Protein AF-Q30DP4-F1 (afdb_monomer)

Radius of gyration: 25.95 Å; Cα contacts (8 Å, |Δi|>4): 136; chains: 1; bounding box: 56×53×60 Å

pLDDT: mean 82.08, std 14.85, range [51.25, 98.19]

Secondary structure (DSSP, 8-state):
-EEEEEETTEEEEEE-------SS--------HHHHHHHTTS--S---EEE-----TT-S--------TTS-TTS-TTTS---STT----------HHHHHGGGS----SS--HHHHHHS--SSSEEE--EEETTTTS---S--S-SEEE--EEES----GGG-

Solvent-accessible surface area (backbone atoms only — not comparable to full-atom values): 11286 Å² total; per-residue (Å²): 56,37,26,35,60,72,49,100,90,41,72,40,85,73,51,72,75,91,78,76,94,66,100,61,97,77,91,85,87,77,94,50,68,71,58,54,57,51,53,74,73,49,88,73,91,80,84,54,74,46,80,45,79,80,82,61,94,87,56,96,78,79,82,80,87,81,85,56,75,43,50,55,91,93,50,59,74,91,76,34,80,79,69,64,84,74,52,90,77,85,89,83,88,79,81,54,67,75,60,55,68,70,44,76,61,73,75,72,62,90,74,69,50,67,72,55,35,73,75,42,92,70,74,46,60,36,55,42,92,37,76,46,37,37,53,83,75,67,65,48,77,86,63,83,74,67,65,51,49,78,71,45,48,80,55,51,58,80,73,57,84,91,75,109

Nearest PDB structures (foldseek):
  5vqf-assembly2_C  TM=8.574E-01  e=1.056E-16  Sus scrofa
  5vqf-assembly1_A  TM=8.563E-01  e=8.524E-16  Sus scrofa
  5vqf-assembly2_D  TM=7.926E-01  e=2.654E-16  Sus scrofa
  5tx2-assembly2_B  TM=8.409E-01  e=6.303E-06  Mus musculus
  8vsb-assembly1_A  TM=7.415E-01  e=1.735E-06  Homo sapiens

Sequence (164 aa):
ELYQKYSNNSWRYLSNRLLAPSDSPEWLSFDVTGVVRQWLTHREEIEGFRLSAHCSCDSKDNTLQVDINGFSSGRRGDLATIHGMNRPFLLLMATPLERAQHLHSSRHRRALDTNYCFSSTEKNCCVRQLYIDFRKDLGWKWIHEPKGYHANFCLGPCPYIWSL

InterPro domains:
  IPR001111 TGF-beta, propeptide [PF00688] (4-93)
  IPR001839 Transforming growth factor-beta, C-terminal [PF00019] (124-159)
  IPR001839 Transforming growth factor-beta, C-terminal [PS51362] (107-164)
  IPR003939 Transforming growth factor beta-1 proprotein [PR01424] (39-51)
  IPR003939 Transforming growth factor beta-1 proprotein [PR01424] (96-107)
  IPR015615 Transforming growth factor-beta-like [PTHR11848] (7-160)
  IPR016319 Transforming growth factor-beta [PR01423] (10-25)
  IPR016319 Transforming growth factor-beta [PR01423] (27-41)
  IPR017948 Transforming growth factor beta, conserved site [PS00250] (143-158)
  IPR029034 Cystine-knot cytokine [G3DSA:2.10.90.10] (112-163)
  IPR029034 Cystine-knot cytokine [SSF57501] (113-162)

Structure (mmCIF, N/CA/C/O backbone):
data_AF-Q30DP4-F1
#
_entry.id   AF-Q30DP4-F1
#
loop_
_atom_site.group_PDB
_atom_site.id
_atom_site.type_symbol
_atom_site.label_atom_id
_atom_site.label_alt_id
_atom_site.label_comp_id
_atom_site.label_asym_id
_atom_site.label_entity_id
_atom_site.label_seq_id
_atom_site.pdbx_PDB_ins_code
_atom_site.Cartn_x
_atom_site.Cartn_y
_atom_site.Cartn_z
_atom_site.occupancy
_atom_site.B_iso_or_equiv
_atom_site.auth_seq_id
_atom_site.auth_comp_id
_atom_site.auth_asym_id
_atom_site.auth_atom_id
_atom_site.pdbx_PDB_model_num
ATOM 1 N N . GLU A 1 1 ? 8.452 -11.709 -13.733 1.00 88.12 1 GLU A N 1
ATOM 2 C CA . GLU A 1 1 ? 9.078 -11.479 -12.413 1.00 88.12 1 GLU A CA 1
ATOM 3 C C . GLU A 1 1 ? 9.918 -10.215 -12.468 1.00 88.12 1 GLU A C 1
ATOM 5 O O . GLU A 1 1 ? 10.571 -9.971 -13.479 1.00 88.12 1 GLU A O 1
ATOM 10 N N . LEU A 1 2 ? 9.850 -9.399 -11.421 1.00 92.56 2 LEU A N 1
ATOM 11 C CA . LEU A 1 2 ? 10.545 -8.125 -11.290 1.00 92.56 2 LEU A CA 1
ATOM 12 C C . LEU A 1 2 ? 11.660 -8.246 -10.248 1.00 92.56 2 LEU A C 1
ATOM 14 O O . LEU A 1 2 ? 11.451 -8.773 -9.154 1.00 92.56 2 LEU A O 1
ATOM 18 N N . TYR A 1 3 ? 12.823 -7.698 -10.580 1.00 93.44 3 TYR A N 1
ATOM 19 C CA . TYR A 1 3 ? 14.019 -7.690 -9.748 1.00 93.44 3 TYR A CA 1
ATOM 20 C C . TYR A 1 3 ? 14.618 -6.285 -9.681 1.00 93.44 3 TYR A C 1
ATOM 22 O O . TYR A 1 3 ? 14.545 -5.531 -10.651 1.00 93.44 3 TYR A O 1
ATOM 30 N N . GLN A 1 4 ? 15.267 -5.959 -8.566 1.00 94.81 4 GLN A N 1
ATOM 31 C CA . GLN A 1 4 ? 16.155 -4.800 -8.444 1.00 94.81 4 GLN A CA 1
ATOM 32 C C . GLN A 1 4 ? 17.612 -5.219 -8.615 1.00 94.81 4 GLN A C 1
ATOM 34 O O . GLN A 1 4 ? 17.997 -6.330 -8.231 1.00 94.81 4 GLN A O 1
ATOM 39 N N . LYS A 1 5 ? 18.429 -4.313 -9.141 1.00 93.25 5 LYS A N 1
ATOM 40 C CA . LYS A 1 5 ? 19.883 -4.405 -9.038 1.00 93.25 5 LYS A CA 1
ATOM 41 C C . LYS A 1 5 ? 20.271 -4.356 -7.554 1.00 93.25 5 LYS A C 1
ATOM 43 O O . LYS A 1 5 ? 19.780 -3.513 -6.812 1.00 93.25 5 LYS A O 1
ATOM 48 N N . TYR A 1 6 ? 21.081 -5.313 -7.110 1.00 88.62 6 TYR A N 1
ATOM 49 C CA . TYR A 1 6 ? 21.608 -5.349 -5.738 1.00 88.62 6 TYR A CA 1
ATOM 50 C C . TYR A 1 6 ? 23.119 -5.108 -5.711 1.00 88.62 6 TYR A C 1
ATOM 52 O O . TYR A 1 6 ? 23.640 -4.465 -4.810 1.00 88.62 6 TYR A O 1
ATOM 60 N N . SER A 1 7 ? 23.824 -5.599 -6.727 1.00 85.69 7 SER A N 1
ATOM 61 C CA . SER A 1 7 ? 25.209 -5.243 -7.028 1.00 85.69 7 SER A CA 1
ATOM 62 C C . SER A 1 7 ? 25.410 -5.300 -8.541 1.00 85.69 7 SER A C 1
ATOM 64 O O . SER A 1 7 ? 24.499 -5.698 -9.269 1.00 85.69 7 SER A O 1
ATOM 66 N N . ASN A 1 8 ? 26.601 -4.958 -9.039 1.00 81.00 8 ASN A N 1
ATOM 67 C CA . ASN A 1 8 ? 26.883 -4.972 -10.482 1.00 81.00 8 ASN A CA 1
ATOM 68 C C . ASN A 1 8 ? 26.531 -6.300 -11.178 1.00 81.00 8 ASN A C 1
ATOM 70 O O . ASN A 1 8 ? 26.100 -6.276 -12.327 1.00 81.00 8 ASN A O 1
ATOM 74 N N . ASN A 1 9 ? 26.629 -7.433 -10.470 1.00 86.50 9 ASN A N 1
ATOM 75 C CA . ASN A 1 9 ? 26.363 -8.763 -11.029 1.00 86.50 9 ASN A CA 1
ATOM 76 C C . ASN A 1 9 ? 25.225 -9.520 -10.324 1.00 86.50 9 ASN A C 1
ATOM 78 O O . ASN A 1 9 ? 25.036 -10.706 -10.595 1.00 86.50 9 ASN A O 1
ATOM 82 N N . SER A 1 10 ? 24.471 -8.885 -9.419 1.00 92.44 10 SER A N 1
ATOM 83 C CA . SER A 1 10 ? 23.416 -9.573 -8.664 1.00 92.44 10 SER A CA 1
ATOM 84 C C . SER A 1 10 ? 22.074 -8.852 -8.705 1.00 92.44 10 SER A C 1
ATOM 86 O O . SER A 1 10 ? 21.986 -7.622 -8.710 1.00 92.44 10 SER A O 1
ATOM 88 N N . TRP A 1 11 ? 21.016 -9.661 -8.721 1.00 92.75 11 TRP A N 1
ATOM 89 C CA . TRP A 1 11 ? 19.629 -9.229 -8.816 1.00 92.75 11 TRP A CA 1
ATOM 90 C C . TRP A 1 11 ? 18.855 -9.750 -7.612 1.00 92.75 11 TRP A C 1
ATOM 92 O O . TRP A 1 11 ? 18.957 -10.928 -7.269 1.00 92.75 11 TRP A O 1
ATOM 102 N N . ARG A 1 12 ? 18.053 -8.889 -6.989 1.00 94.94 12 ARG A N 1
ATOM 103 C CA . ARG A 1 12 ? 17.192 -9.251 -5.861 1.00 94.94 12 ARG A CA 1
ATOM 104 C C . ARG A 1 12 ? 15.734 -9.231 -6.294 1.00 94.94 12 ARG A C 1
ATOM 106 O O . ARG A 1 12 ? 15.268 -8.242 -6.850 1.00 94.94 12 ARG A O 1
ATOM 113 N N . TYR A 1 13 ? 15.031 -10.328 -6.032 1.00 94.88 13 TYR A N 1
ATOM 114 C CA . TYR A 1 13 ? 13.608 -10.467 -6.334 1.00 94.88 13 TYR A CA 1
ATOM 115 C C . TYR A 1 13 ? 12.774 -9.401 -5.612 1.00 94.88 13 TYR A C 1
ATOM 117 O O . TYR A 1 13 ? 13.028 -9.108 -4.440 1.00 94.88 13 TYR A O 1
ATOM 125 N N . LEU A 1 14 ? 11.786 -8.844 -6.316 1.00 96.00 14 LEU A N 1
ATOM 126 C CA . LEU A 1 14 ? 10.805 -7.904 -5.773 1.00 96.00 14 LEU A CA 1
ATOM 127 C C . LEU A 1 14 ? 9.399 -8.500 -5.776 1.00 96.00 14 LEU A C 1
ATOM 129 O O . LEU A 1 14 ? 8.776 -8.625 -4.726 1.00 96.00 14 LEU A O 1
ATOM 133 N N . SER A 1 15 ? 8.887 -8.839 -6.957 1.00 95.31 15 SER A N 1
ATOM 134 C CA . SER A 1 15 ? 7.502 -9.275 -7.132 1.00 95.31 15 SER A CA 1
ATOM 135 C C . SER A 1 15 ? 7.313 -10.055 -8.429 1.00 95.31 15 SER A C 1
ATOM 137 O O . SER A 1 15 ? 8.164 -10.057 -9.322 1.00 95.31 15 SER A O 1
ATOM 139 N N . ASN A 1 16 ? 6.167 -10.712 -8.564 1.00 91.81 16 ASN A N 1
ATOM 140 C CA . ASN A 1 16 ? 5.731 -11.330 -9.804 1.00 91.81 16 ASN A CA 1
ATOM 141 C C . ASN A 1 16 ? 4.304 -10.884 -10.148 1.00 91.81 16 ASN A C 1
ATOM 143 O O . ASN A 1 16 ? 3.579 -10.329 -9.324 1.00 91.81 16 ASN A O 1
ATOM 147 N N . ARG A 1 17 ? 3.921 -11.086 -11.408 1.00 88.94 17 ARG A N 1
ATOM 148 C CA . ARG A 1 17 ? 2.557 -10.876 -11.885 1.00 88.94 17 ARG A CA 1
ATOM 149 C C . ARG A 1 17 ? 2.263 -11.928 -12.941 1.00 88.94 17 ARG A C 1
ATOM 151 O O . ARG A 1 17 ? 3.052 -12.087 -13.871 1.00 88.94 17 ARG A O 1
ATOM 158 N N . LEU A 1 18 ? 1.151 -12.634 -12.768 1.00 86.94 18 LEU A N 1
ATOM 159 C CA . LEU A 1 18 ? 0.584 -13.483 -13.805 1.00 86.94 18 LEU A CA 1
ATOM 160 C C . LEU A 1 18 ? -0.196 -12.582 -14.766 1.00 86.94 18 LEU A C 1
ATOM 162 O O . LEU A 1 18 ? -0.989 -11.757 -14.316 1.00 86.94 18 LEU A O 1
ATOM 166 N N . LEU A 1 19 ? 0.056 -12.714 -16.064 1.00 83.75 19 LEU A N 1
ATOM 167 C CA . LEU A 1 19 ? -0.638 -11.952 -17.096 1.00 83.75 19 LEU A CA 1
ATOM 168 C C . LEU A 1 19 ? -1.600 -12.887 -17.821 1.00 83.75 19 LEU A C 1
ATOM 170 O O . LEU A 1 19 ? -1.196 -13.966 -18.256 1.00 83.75 19 LEU A O 1
ATOM 174 N N . ALA A 1 20 ? -2.863 -12.480 -17.925 1.00 83.50 20 ALA A N 1
ATOM 175 C CA . ALA A 1 20 ? -3.808 -13.143 -18.808 1.00 83.50 20 ALA A CA 1
ATOM 176 C C . ALA A 1 20 ? -3.535 -12.703 -20.258 1.00 83.50 20 ALA A C 1
ATOM 178 O O . ALA A 1 20 ? -3.132 -11.554 -20.467 1.00 83.50 20 ALA A O 1
ATOM 179 N N . PRO A 1 21 ? -3.747 -13.577 -21.257 1.00 78.44 21 PRO A N 1
ATOM 180 C CA . PRO A 1 21 ? -3.738 -13.160 -22.652 1.00 78.44 21 PRO A CA 1
ATOM 181 C C . PRO A 1 21 ? -4.762 -12.041 -22.861 1.00 78.44 21 PRO A C 1
ATOM 183 O O . PRO A 1 21 ? -5.903 -12.152 -22.413 1.00 78.44 21 PRO A O 1
ATOM 186 N N . SER A 1 22 ? -4.344 -10.967 -23.520 1.00 77.62 22 SER A N 1
ATOM 187 C CA . SER A 1 22 ? -5.195 -9.832 -23.867 1.00 77.62 22 SER A CA 1
ATOM 188 C C . SER A 1 22 ? -4.943 -9.473 -25.322 1.00 77.62 22 SER A C 1
ATOM 190 O O . SER A 1 22 ? -3.791 -9.355 -25.739 1.00 77.62 22 SER A O 1
ATOM 192 N N . ASP A 1 23 ? -6.018 -9.279 -26.080 1.00 79.56 23 ASP A N 1
ATOM 193 C CA . ASP A 1 23 ? -5.951 -8.904 -27.498 1.00 79.56 23 ASP A CA 1
ATOM 194 C C . ASP A 1 23 ? -5.650 -7.407 -27.692 1.00 79.56 23 ASP A C 1
ATOM 196 O O . ASP A 1 23 ? -5.423 -6.944 -28.810 1.00 79.56 23 ASP A O 1
ATOM 200 N N . SER A 1 24 ? -5.651 -6.631 -26.601 1.00 82.38 24 SER A N 1
ATOM 201 C CA . SER A 1 24 ? -5.389 -5.191 -26.605 1.00 82.38 24 SER A CA 1
ATOM 202 C C . SER A 1 24 ? -4.145 -4.836 -25.783 1.00 82.38 24 SER A C 1
ATOM 204 O O . SER A 1 24 ? -3.897 -5.462 -24.749 1.00 82.38 24 SER A O 1
ATOM 206 N N . PRO A 1 25 ? -3.361 -3.823 -26.200 1.00 79.56 25 PRO A N 1
ATOM 207 C CA . PRO A 1 25 ? -2.190 -3.389 -25.448 1.00 79.56 25 PRO A CA 1
ATOM 208 C C . PRO A 1 25 ? -2.591 -2.822 -24.080 1.00 79.56 25 PRO A C 1
ATOM 210 O O . PRO A 1 25 ? -3.420 -1.916 -23.992 1.00 79.56 25 PRO A O 1
ATOM 213 N N . GLU A 1 26 ? -1.955 -3.317 -23.016 1.00 84.00 26 GLU A N 1
ATOM 214 C CA . GLU A 1 26 ? -2.245 -2.934 -21.631 1.00 84.00 26 GLU A CA 1
ATOM 215 C C . GLU A 1 26 ? -1.032 -2.281 -20.948 1.00 84.00 26 GLU A C 1
ATOM 217 O O . GLU A 1 26 ? 0.119 -2.675 -21.150 1.00 84.00 26 GLU A O 1
ATOM 222 N N . TRP A 1 27 ? -1.295 -1.283 -20.098 1.00 86.06 27 TRP A N 1
ATOM 223 C CA . TRP A 1 27 ? -0.284 -0.684 -19.228 1.00 86.06 27 TRP A CA 1
ATOM 224 C C . TRP A 1 27 ? -0.148 -1.459 -17.919 1.00 86.06 27 TRP A C 1
ATOM 226 O O . TRP A 1 27 ? -1.085 -1.547 -17.128 1.00 86.06 27 TRP A O 1
ATOM 236 N N . LEU A 1 28 ? 1.063 -1.942 -17.642 1.00 89.06 28 LEU A N 1
ATOM 237 C CA . LEU A 1 28 ? 1.392 -2.615 -16.389 1.00 89.06 28 LEU A CA 1
ATOM 238 C C . LEU A 1 28 ? 2.125 -1.668 -15.434 1.00 89.06 28 LEU A C 1
ATOM 240 O O . LEU A 1 28 ? 3.045 -0.954 -15.824 1.00 89.06 28 LEU A O 1
ATOM 244 N N . SER A 1 29 ? 1.749 -1.708 -14.156 1.00 93.25 29 SER A N 1
ATOM 245 C CA . SER A 1 29 ? 2.388 -0.948 -13.078 1.00 93.25 29 SER A CA 1
ATOM 246 C C . SER A 1 29 ? 2.898 -1.866 -11.969 1.00 93.25 29 SER A C 1
ATOM 248 O O . SER A 1 29 ? 2.252 -2.855 -11.616 1.00 93.25 29 SER A O 1
ATOM 250 N N . PHE A 1 30 ? 4.048 -1.523 -11.392 1.00 94.88 30 PHE A N 1
ATOM 251 C CA . PHE A 1 30 ? 4.647 -2.227 -10.259 1.00 94.88 30 PHE A CA 1
ATOM 252 C C . PHE A 1 30 ? 4.908 -1.233 -9.128 1.00 94.88 30 PHE A C 1
ATOM 254 O O . PHE A 1 30 ? 5.489 -0.174 -9.365 1.00 94.88 30 PHE A O 1
ATOM 261 N N . ASP A 1 31 ? 4.500 -1.571 -7.901 1.00 96.38 31 ASP A N 1
ATOM 262 C CA . ASP A 1 31 ? 4.852 -0.763 -6.734 1.00 96.38 31 ASP A CA 1
ATOM 263 C C . ASP A 1 31 ? 6.314 -1.021 -6.353 1.00 96.38 31 ASP A C 1
ATOM 265 O O . ASP A 1 31 ? 6.679 -2.088 -5.858 1.00 96.38 31 ASP A O 1
ATOM 269 N N . VAL A 1 32 ? 7.152 -0.022 -6.618 1.00 96.75 32 VAL A N 1
ATOM 270 C CA . VAL A 1 32 ? 8.584 -0.009 -6.296 1.00 96.75 32 VAL A CA 1
ATOM 271 C C . VAL A 1 32 ? 8.931 1.096 -5.294 1.00 96.75 32 VAL A C 1
ATOM 273 O O . VAL A 1 32 ? 10.091 1.486 -5.168 1.00 96.75 32 VAL A O 1
ATOM 276 N N . THR A 1 33 ? 7.943 1.601 -4.548 1.00 96.19 33 THR A N 1
ATOM 277 C CA . THR A 1 33 ? 8.097 2.749 -3.637 1.00 96.19 33 THR A CA 1
ATOM 278 C C . THR A 1 33 ? 9.216 2.539 -2.615 1.00 96.19 33 THR A C 1
ATOM 280 O O . THR A 1 33 ? 10.006 3.447 -2.358 1.00 96.19 33 THR A O 1
ATOM 283 N N . GLY A 1 34 ? 9.302 1.341 -2.026 1.00 95.00 34 GLY A N 1
ATOM 284 C CA . GLY A 1 34 ? 10.346 1.010 -1.051 1.00 95.00 34 GLY A CA 1
ATOM 285 C C . GLY A 1 34 ? 11.752 1.011 -1.656 1.00 95.00 34 GLY A C 1
ATOM 286 O O . GLY A 1 34 ? 12.670 1.564 -1.056 1.00 95.00 34 GLY A O 1
ATOM 287 N N . VAL A 1 35 ? 11.892 0.457 -2.863 1.00 95.44 35 VAL A N 1
ATOM 288 C CA . VAL A 1 35 ? 13.165 0.354 -3.594 1.00 95.44 35 VAL A CA 1
ATOM 289 C C . VAL A 1 35 ? 13.670 1.731 -4.001 1.00 95.44 35 VAL A C 1
ATOM 291 O O . VAL A 1 35 ? 14.794 2.100 -3.683 1.00 95.44 35 VAL A O 1
ATOM 294 N N . VAL A 1 36 ? 12.811 2.538 -4.625 1.00 95.38 36 VAL A N 1
ATOM 295 C CA . VAL A 1 36 ? 13.188 3.888 -5.063 1.00 95.38 36 VAL A CA 1
ATOM 296 C C . VAL A 1 36 ? 13.531 4.774 -3.865 1.00 95.38 36 VAL A C 1
ATOM 298 O O . VAL A 1 36 ? 14.498 5.528 -3.921 1.00 95.38 36 VAL A O 1
ATOM 301 N N . ARG A 1 37 ? 12.806 4.651 -2.742 1.00 94.50 37 ARG A N 1
ATOM 302 C CA . ARG A 1 37 ? 13.165 5.358 -1.502 1.00 94.50 37 ARG A CA 1
ATOM 303 C C . ARG A 1 37 ? 14.558 4.966 -1.011 1.00 94.50 37 ARG A C 1
ATOM 305 O O . ARG A 1 37 ? 15.288 5.842 -0.565 1.00 94.50 37 ARG A O 1
ATOM 312 N N . GLN A 1 38 ? 14.914 3.684 -1.088 1.00 93.19 38 GLN A N 1
ATOM 313 C CA . GLN A 1 38 ? 16.249 3.211 -0.732 1.00 93.19 38 GLN A CA 1
ATOM 314 C C . GLN A 1 38 ? 17.310 3.789 -1.678 1.00 93.19 38 GLN A C 1
ATOM 316 O O . GLN A 1 38 ? 18.325 4.286 -1.206 1.00 93.19 38 GLN A O 1
ATOM 321 N N . TRP A 1 39 ? 17.089 3.791 -2.990 1.00 94.00 39 TRP A N 1
ATOM 322 C CA . TRP A 1 39 ? 18.048 4.363 -3.944 1.00 94.00 39 TRP A CA 1
ATOM 323 C C . TRP A 1 39 ? 18.319 5.845 -3.697 1.00 94.00 39 TRP A C 1
ATOM 325 O O . TRP A 1 39 ? 19.470 6.260 -3.704 1.00 94.00 39 TRP A O 1
ATOM 335 N N . LEU A 1 40 ? 17.286 6.622 -3.356 1.00 92.19 40 LEU A N 1
ATOM 336 C CA . LEU A 1 40 ? 17.435 8.042 -3.016 1.00 92.19 40 LEU A CA 1
ATOM 337 C C . LEU A 1 40 ? 18.298 8.297 -1.765 1.00 92.19 40 LEU A C 1
ATOM 339 O O . LEU A 1 40 ? 18.755 9.421 -1.574 1.00 92.19 40 LEU A O 1
ATOM 343 N N . THR A 1 41 ? 18.516 7.295 -0.903 1.00 92.38 41 THR A N 1
ATOM 344 C CA . THR A 1 41 ? 19.438 7.413 0.241 1.00 92.38 41 THR A CA 1
ATOM 345 C C . THR A 1 41 ? 20.856 6.937 -0.073 1.00 92.38 41 THR A C 1
ATOM 347 O O . THR A 1 41 ? 21.774 7.244 0.687 1.00 92.38 41 THR A O 1
ATOM 350 N N . HI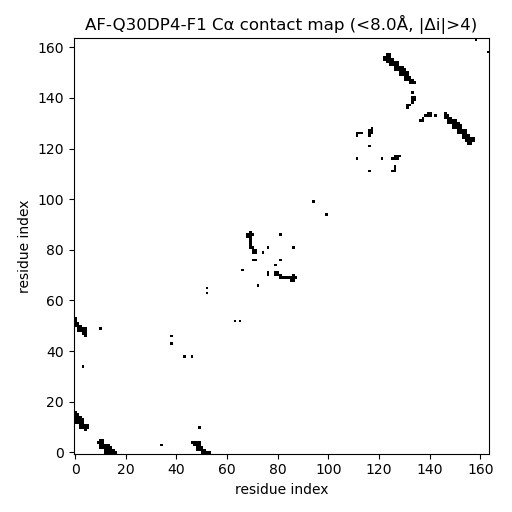S A 1 42 ? 21.047 6.159 -1.140 1.00 88.56 42 HIS A N 1
ATOM 351 C CA . HIS A 1 42 ? 22.357 5.654 -1.552 1.00 88.56 42 HIS A CA 1
ATOM 352 C C . HIS A 1 42 ? 23.056 6.664 -2.474 1.00 88.56 42 HIS A C 1
ATOM 354 O O . HIS A 1 42 ? 22.425 7.536 -3.063 1.00 88.56 42 HIS A O 1
ATOM 360 N N . ARG A 1 43 ? 24.388 6.572 -2.567 1.00 83.50 43 ARG A N 1
ATOM 361 C CA . ARG A 1 43 ? 25.217 7.453 -3.414 1.00 83.50 43 ARG A CA 1
ATOM 362 C C . ARG A 1 43 ? 25.580 6.831 -4.765 1.00 83.50 43 ARG A C 1
ATOM 364 O O . ARG A 1 43 ? 26.413 7.385 -5.471 1.00 83.50 43 ARG A O 1
ATOM 371 N N . GLU A 1 44 ? 25.026 5.667 -5.094 1.00 85.69 44 GLU A N 1
ATOM 372 C CA . GLU A 1 44 ? 25.270 5.051 -6.396 1.00 85.69 44 GLU A CA 1
ATOM 373 C C . GLU A 1 44 ? 24.586 5.865 -7.498 1.00 85.69 44 GLU A C 1
ATOM 375 O O . GLU A 1 44 ? 23.431 6.262 -7.371 1.00 85.69 44 GLU A O 1
ATOM 380 N N . GLU A 1 45 ? 25.308 6.119 -8.588 1.00 84.75 45 GLU A N 1
ATOM 381 C CA . GLU A 1 45 ? 24.802 6.932 -9.700 1.00 84.75 45 GLU A CA 1
ATOM 382 C C . GLU A 1 45 ? 23.851 6.154 -10.620 1.00 84.75 45 GLU A C 1
ATOM 384 O O . GLU A 1 45 ? 23.053 6.755 -11.339 1.00 84.75 45 GLU A O 1
ATOM 389 N N . ILE A 1 46 ? 23.943 4.816 -10.629 1.00 88.38 46 ILE A N 1
ATOM 390 C CA . ILE A 1 46 ? 23.245 3.965 -11.598 1.00 88.38 46 ILE A CA 1
ATOM 391 C C . ILE A 1 46 ? 22.558 2.795 -10.902 1.00 88.38 46 ILE A C 1
ATOM 393 O O . ILE A 1 46 ? 23.183 1.792 -10.538 1.00 88.38 46 ILE A O 1
ATOM 397 N N . GLU A 1 47 ? 21.237 2.894 -10.868 1.00 91.75 47 GLU A N 1
ATOM 398 C CA . GLU A 1 47 ? 20.325 1.872 -10.377 1.00 91.75 47 GLU A CA 1
ATOM 399 C C . GLU A 1 47 ? 19.436 1.342 -11.501 1.00 91.75 47 GLU A C 1
ATOM 401 O O . GLU A 1 47 ? 19.313 1.949 -12.568 1.00 91.75 47 GLU A O 1
ATOM 406 N N . GLY A 1 48 ? 18.821 0.179 -11.291 1.00 92.19 48 GLY A N 1
ATOM 407 C CA . GLY A 1 48 ? 18.017 -0.426 -12.342 1.00 92.19 48 GLY A CA 1
ATOM 408 C C . GLY A 1 48 ? 17.121 -1.566 -11.895 1.00 92.19 48 GLY A C 1
ATOM 409 O O . GLY A 1 48 ? 17.356 -2.241 -10.890 1.00 92.19 48 GLY A O 1
ATOM 410 N N . PHE A 1 49 ? 16.094 -1.795 -12.706 1.00 92.69 49 PHE A N 1
ATOM 411 C CA . PHE A 1 49 ? 15.201 -2.936 -12.588 1.00 92.69 49 PHE A CA 1
ATOM 412 C C . PHE A 1 49 ? 15.474 -3.944 -13.699 1.00 92.69 49 PHE A C 1
ATOM 414 O O . PHE A 1 49 ? 15.884 -3.586 -14.804 1.00 92.69 49 PHE A O 1
ATOM 421 N N . ARG A 1 50 ? 15.185 -5.211 -13.415 1.00 89.50 50 ARG A N 1
ATOM 422 C CA . ARG A 1 50 ? 15.133 -6.282 -14.407 1.00 89.50 50 ARG A CA 1
ATOM 423 C C . ARG A 1 50 ? 13.759 -6.917 -14.378 1.00 89.50 50 ARG A C 1
ATOM 425 O O . ARG A 1 50 ? 13.288 -7.346 -13.329 1.00 89.50 50 ARG A O 1
ATOM 432 N N . LEU A 1 51 ? 13.153 -7.012 -15.551 1.00 86.50 51 LEU A N 1
ATOM 433 C CA . LEU A 1 51 ? 11.939 -7.776 -15.778 1.00 86.50 51 LEU A CA 1
ATOM 434 C C . LEU A 1 51 ? 12.318 -9.038 -16.559 1.00 86.50 51 LEU A C 1
ATOM 436 O O . LEU A 1 51 ? 12.997 -8.950 -17.581 1.00 86.50 51 LEU A O 1
ATOM 440 N N . SER A 1 52 ? 11.918 -10.207 -16.070 1.00 82.06 52 SER A N 1
ATOM 441 C CA . SER A 1 52 ? 12.131 -11.484 -16.759 1.00 82.06 52 SER A CA 1
ATOM 442 C C . SER A 1 52 ? 10.866 -12.331 -16.777 1.00 82.06 52 SER A C 1
ATOM 444 O O . SER A 1 52 ? 10.002 -12.196 -15.906 1.00 82.06 52 SER A O 1
ATOM 446 N N . ALA A 1 53 ? 10.759 -13.218 -17.767 1.00 80.31 53 ALA A N 1
ATOM 447 C CA . ALA A 1 53 ? 9.769 -14.286 -17.744 1.00 80.31 53 ALA A CA 1
ATOM 448 C C . ALA A 1 53 ? 10.010 -15.201 -16.531 1.00 80.31 53 ALA A C 1
ATOM 450 O O . ALA A 1 53 ? 11.140 -15.314 -16.051 1.00 80.31 53 ALA A O 1
ATOM 451 N N . HIS A 1 54 ? 8.939 -15.819 -16.035 1.00 80.31 54 HIS A N 1
ATOM 452 C CA . HIS A 1 54 ? 9.046 -16.833 -14.992 1.00 80.31 54 HIS A CA 1
ATOM 453 C C . HIS A 1 54 ? 9.755 -18.067 -15.559 1.00 80.31 54 HIS A C 1
ATOM 455 O O . HIS A 1 54 ? 9.378 -18.558 -16.623 1.00 80.31 54 HIS A O 1
ATOM 461 N N . CYS A 1 55 ? 10.774 -18.556 -14.857 1.00 70.94 55 CYS A N 1
ATOM 462 C CA . CYS A 1 55 ? 11.471 -1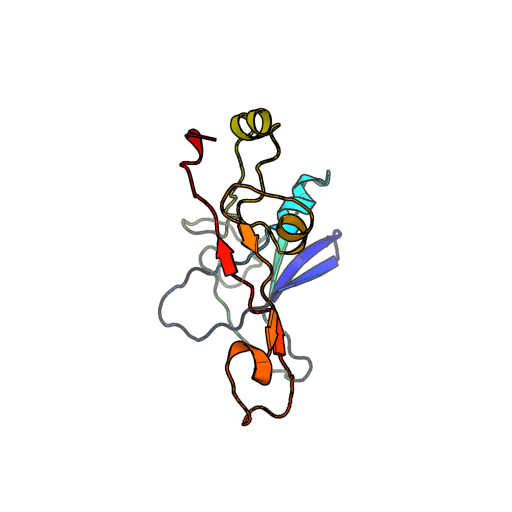9.787 -15.212 1.00 70.94 55 CYS A CA 1
ATOM 463 C C . CYS A 1 55 ? 11.007 -20.898 -14.266 1.00 70.94 55 CYS A C 1
ATOM 465 O O . CYS A 1 55 ? 11.333 -20.868 -13.080 1.00 70.94 55 CYS A O 1
ATOM 467 N N . SER A 1 56 ? 10.234 -21.857 -14.780 1.00 69.62 56 SER A N 1
ATOM 468 C CA . SER A 1 56 ? 9.896 -23.067 -14.029 1.00 69.62 56 SER A CA 1
ATOM 469 C C . SER A 1 56 ? 11.017 -24.090 -14.195 1.00 69.62 56 SER A C 1
ATOM 471 O O . SER A 1 56 ? 11.405 -24.415 -15.316 1.00 69.62 56 SER A O 1
ATOM 473 N N . CYS A 1 57 ? 11.532 -24.600 -13.079 1.00 67.56 57 CYS A N 1
ATOM 474 C CA . CYS A 1 57 ? 12.640 -25.556 -13.041 1.00 67.56 57 CYS A CA 1
ATOM 475 C C . CYS A 1 57 ? 12.305 -26.903 -13.713 1.00 67.56 57 CYS A C 1
ATOM 477 O O . CYS A 1 57 ? 13.218 -27.626 -14.108 1.00 67.56 57 CYS A O 1
ATOM 479 N N . ASP A 1 58 ? 11.012 -27.214 -13.861 1.00 67.50 58 ASP A N 1
ATOM 480 C CA . ASP A 1 58 ? 10.514 -28.539 -14.250 1.00 67.50 58 ASP A CA 1
ATOM 481 C C . ASP A 1 58 ? 10.063 -28.630 -15.720 1.00 67.50 58 ASP A C 1
ATOM 483 O O . ASP A 1 58 ? 9.774 -29.720 -16.212 1.00 67.50 58 ASP A O 1
ATOM 487 N N . SER A 1 59 ? 10.018 -27.516 -16.461 1.00 57.84 59 SER A N 1
ATOM 488 C CA . SER A 1 59 ? 9.540 -27.488 -17.852 1.00 57.84 59 SER A CA 1
ATOM 489 C C . SER A 1 59 ? 10.599 -26.938 -18.806 1.00 57.84 59 SER A C 1
ATOM 491 O O . SER A 1 59 ? 11.014 -25.788 -18.666 1.00 57.84 59 SER A O 1
ATOM 493 N N . LYS A 1 60 ? 10.995 -27.724 -19.815 1.00 56.41 60 LYS A N 1
ATOM 494 C CA . LYS A 1 60 ? 11.959 -27.294 -20.845 1.00 56.41 60 LYS A CA 1
ATOM 495 C C . LYS A 1 60 ? 11.356 -26.447 -21.978 1.00 56.41 60 LYS A C 1
ATOM 497 O O . LYS A 1 60 ? 12.129 -25.813 -22.683 1.00 56.41 60 LYS A O 1
ATOM 502 N N . ASP A 1 61 ? 10.025 -26.376 -22.103 1.00 55.19 61 ASP A N 1
ATOM 503 C CA . ASP A 1 61 ? 9.359 -25.877 -23.326 1.00 55.19 61 ASP A CA 1
ATOM 504 C C . ASP A 1 61 ? 8.248 -24.823 -23.123 1.00 55.19 61 ASP A C 1
ATOM 506 O O . ASP A 1 61 ? 7.426 -24.612 -24.010 1.00 55.19 61 ASP A O 1
ATOM 510 N N . ASN A 1 62 ? 8.212 -24.093 -22.003 1.00 54.47 62 ASN A N 1
ATOM 511 C CA . ASN A 1 62 ? 7.263 -22.977 -21.860 1.00 54.47 62 ASN A CA 1
ATOM 512 C C . ASN A 1 62 ? 7.885 -21.653 -22.328 1.00 54.47 62 ASN A C 1
ATOM 514 O O . ASN A 1 62 ? 8.364 -20.844 -21.530 1.00 54.47 62 ASN A O 1
ATOM 518 N N . THR A 1 63 ? 7.871 -21.416 -23.640 1.00 55.62 63 THR A N 1
ATOM 519 C CA . THR A 1 63 ? 8.276 -20.140 -24.246 1.00 55.62 63 THR A CA 1
ATOM 520 C C . THR A 1 63 ? 7.146 -19.110 -24.148 1.00 55.62 63 THR A C 1
ATOM 522 O O . THR A 1 63 ? 6.367 -18.907 -25.074 1.00 55.62 63 THR A O 1
ATOM 525 N N . LEU A 1 64 ? 7.046 -18.411 -23.012 1.00 56.94 64 LEU A N 1
ATOM 526 C CA . LEU A 1 64 ? 6.197 -17.219 -22.929 1.00 56.94 64 LEU A CA 1
ATOM 527 C C . LEU A 1 64 ? 6.891 -16.052 -23.647 1.00 56.94 64 LEU A C 1
ATOM 529 O O . LEU A 1 64 ? 7.842 -15.467 -23.124 1.00 56.94 64 LEU A O 1
ATOM 533 N N . GLN A 1 65 ? 6.405 -15.700 -24.837 1.00 58.88 65 GLN A N 1
ATOM 534 C CA . GLN A 1 65 ? 6.849 -14.511 -25.557 1.00 58.88 65 GLN A CA 1
ATOM 535 C C . GLN A 1 65 ? 6.088 -13.288 -25.032 1.00 58.88 65 GLN A C 1
ATOM 537 O O . GLN A 1 65 ? 4.904 -13.114 -25.301 1.00 58.88 65 GLN A O 1
ATOM 542 N N . VAL A 1 66 ? 6.772 -12.448 -24.254 1.00 64.06 66 VAL A N 1
ATOM 543 C CA . VAL A 1 66 ? 6.253 -11.147 -23.814 1.00 64.06 66 VAL A CA 1
ATOM 544 C C . VAL A 1 66 ? 6.872 -10.079 -24.699 1.00 64.06 66 VAL A C 1
ATOM 546 O O . VAL A 1 66 ? 8.095 -9.930 -24.700 1.00 64.06 66 VAL A O 1
ATOM 549 N N . ASP A 1 67 ? 6.038 -9.340 -25.425 1.00 65.19 67 ASP A N 1
ATOM 550 C CA . ASP A 1 67 ? 6.475 -8.144 -26.136 1.00 65.19 67 ASP A CA 1
ATOM 551 C C . ASP A 1 67 ? 6.157 -6.901 -25.301 1.00 65.19 67 ASP A C 1
ATOM 553 O O . ASP A 1 67 ? 5.084 -6.786 -24.703 1.00 65.19 67 ASP A O 1
ATOM 557 N N . ILE A 1 68 ? 7.117 -5.986 -25.212 1.00 68.31 68 ILE A N 1
ATOM 558 C CA . ILE A 1 68 ? 6.990 -4.757 -24.434 1.00 68.31 68 ILE A CA 1
ATOM 559 C C . ILE A 1 68 ? 7.132 -3.599 -25.406 1.00 68.31 68 ILE A C 1
ATOM 561 O O . ILE A 1 68 ? 8.215 -3.346 -25.937 1.00 68.31 68 ILE A O 1
ATOM 565 N N . ASN A 1 69 ? 6.040 -2.855 -25.578 1.00 63.38 69 ASN A N 1
ATOM 566 C CA . ASN A 1 69 ? 6.030 -1.649 -26.394 1.00 63.38 69 ASN A CA 1
ATOM 567 C C . ASN A 1 69 ? 7.177 -0.701 -25.998 1.00 63.38 69 ASN A C 1
ATOM 569 O O . ASN A 1 69 ? 7.400 -0.417 -24.820 1.00 63.38 69 ASN A O 1
ATOM 573 N N . GLY A 1 70 ? 7.908 -0.209 -27.001 1.00 58.41 70 GLY A N 1
ATOM 574 C CA . GLY A 1 70 ? 9.076 0.659 -26.816 1.00 58.41 70 GLY A CA 1
ATOM 575 C C . GLY A 1 70 ? 10.427 -0.067 -26.772 1.00 58.41 70 GLY A C 1
ATOM 576 O O . GLY A 1 70 ? 11.458 0.608 -26.799 1.00 58.41 70 GLY A O 1
ATOM 577 N N . PHE A 1 71 ? 10.451 -1.405 -26.771 1.00 60.84 71 PHE A N 1
ATOM 578 C CA . PHE A 1 71 ? 11.649 -2.201 -27.054 1.00 60.84 71 PHE A CA 1
ATOM 579 C C . PHE A 1 71 ? 11.513 -2.898 -28.412 1.00 60.84 71 PHE A C 1
ATOM 581 O O . PHE A 1 71 ? 10.428 -3.317 -28.798 1.00 60.84 71 PHE A O 1
ATOM 588 N N . SER A 1 72 ? 12.610 -3.014 -29.165 1.00 56.44 72 SER A N 1
ATOM 589 C CA . SER A 1 72 ? 12.602 -3.791 -30.409 1.00 56.44 72 SER A CA 1
ATOM 590 C C . SER A 1 72 ? 12.646 -5.285 -30.090 1.00 56.44 72 SER A C 1
ATOM 592 O O . SER A 1 72 ? 13.535 -5.749 -29.369 1.00 56.44 72 SER A O 1
ATOM 594 N N . SER A 1 73 ? 11.707 -6.045 -30.657 1.00 56.53 73 SER A N 1
ATOM 595 C CA . SER A 1 73 ? 11.678 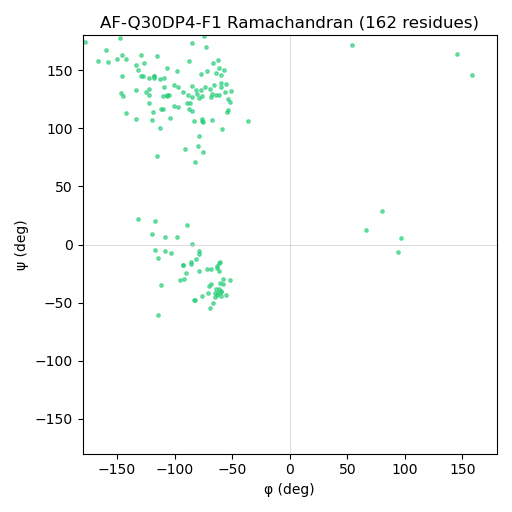-7.505 -30.573 1.00 56.53 73 SER A CA 1
ATOM 596 C C . SER A 1 73 ? 13.030 -8.090 -31.007 1.00 56.53 73 SER A C 1
ATOM 598 O O . SER A 1 73 ? 13.495 -7.830 -32.118 1.00 56.53 73 SER A O 1
ATOM 600 N N . GLY A 1 74 ? 13.673 -8.872 -30.135 1.00 55.50 74 GLY A N 1
ATOM 601 C CA . GLY A 1 74 ? 14.941 -9.550 -30.436 1.00 55.50 74 GLY A CA 1
ATOM 602 C C . GLY A 1 74 ? 16.219 -8.841 -29.968 1.00 55.50 74 GLY A C 1
ATOM 603 O O . GLY A 1 74 ? 17.309 -9.340 -30.248 1.00 55.50 74 GLY A O 1
ATOM 604 N N . ARG A 1 75 ? 16.135 -7.721 -29.232 1.00 56.78 75 ARG A N 1
ATOM 605 C CA . ARG A 1 75 ? 17.299 -7.107 -28.561 1.00 56.78 75 ARG A CA 1
ATOM 606 C C . ARG A 1 75 ? 17.032 -6.856 -27.079 1.00 56.78 75 ARG A C 1
ATOM 608 O O . ARG A 1 75 ? 15.922 -6.524 -26.677 1.00 56.78 75 ARG A O 1
ATOM 615 N N . ARG A 1 76 ? 18.074 -7.013 -26.255 1.00 58.31 76 ARG A N 1
ATOM 616 C CA . ARG A 1 76 ? 18.052 -6.649 -24.830 1.00 58.31 76 ARG A CA 1
ATOM 617 C C . ARG A 1 76 ? 17.753 -5.146 -24.725 1.00 58.31 76 ARG A C 1
ATOM 619 O O . ARG A 1 76 ? 18.306 -4.366 -25.496 1.00 58.31 76 ARG A O 1
ATOM 626 N N . GLY A 1 77 ? 16.866 -4.742 -23.814 1.00 58.03 77 GLY A N 1
ATOM 627 C CA . GLY A 1 77 ? 16.365 -3.360 -23.738 1.00 58.03 77 GLY A CA 1
ATOM 628 C C . GLY A 1 77 ? 17.427 -2.283 -23.462 1.00 58.03 77 GLY A C 1
ATOM 629 O O . GLY A 1 77 ? 17.171 -1.111 -23.707 1.00 58.03 77 GLY A O 1
ATOM 630 N N . ASP A 1 78 ? 18.617 -2.673 -23.003 1.00 54.12 78 ASP A N 1
ATOM 631 C CA . ASP A 1 78 ? 19.813 -1.830 -22.839 1.00 54.12 78 ASP A CA 1
ATOM 632 C C . ASP A 1 78 ? 20.669 -1.698 -24.118 1.00 54.12 78 ASP A C 1
ATOM 634 O O . ASP A 1 78 ? 21.509 -0.808 -24.206 1.00 54.12 78 ASP A 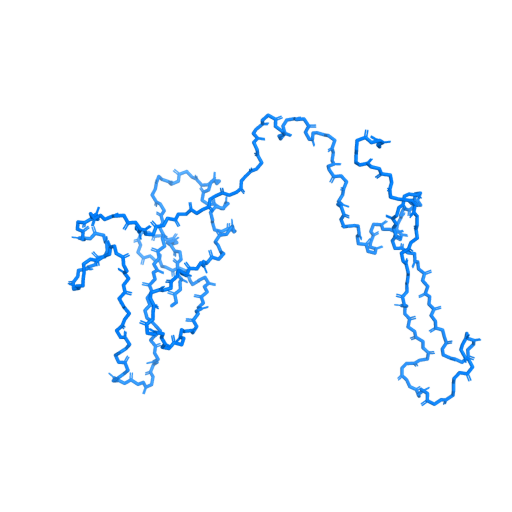O 1
ATOM 638 N N . LEU A 1 79 ? 20.451 -2.563 -25.113 1.00 53.66 79 LEU A N 1
ATOM 639 C CA . LEU A 1 79 ? 21.103 -2.572 -26.432 1.00 53.66 79 LEU A CA 1
ATOM 640 C C . LEU A 1 79 ? 20.151 -2.141 -27.562 1.00 53.66 79 LEU A C 1
ATOM 642 O O . LEU A 1 79 ? 20.553 -2.041 -28.725 1.00 53.66 79 LEU A O 1
ATOM 646 N N . ALA A 1 80 ? 18.874 -1.932 -27.241 1.00 56.59 80 ALA A N 1
ATOM 647 C CA . ALA A 1 80 ? 17.861 -1.464 -28.171 1.00 56.59 80 ALA A CA 1
ATOM 648 C C . ALA A 1 80 ? 17.889 0.067 -28.255 1.00 56.59 80 ALA A C 1
ATOM 650 O O . ALA A 1 80 ? 17.956 0.760 -27.242 1.00 56.59 80 ALA A O 1
ATOM 651 N N . THR A 1 81 ? 17.798 0.616 -29.466 1.00 52.50 81 THR A N 1
ATOM 652 C CA . THR A 1 81 ? 17.599 2.054 -29.643 1.00 52.50 81 THR A CA 1
ATOM 653 C C . THR A 1 81 ? 16.204 2.409 -29.129 1.00 52.50 81 THR A C 1
ATOM 655 O O . THR A 1 81 ? 15.205 2.049 -29.750 1.00 52.50 81 THR A O 1
ATOM 658 N N . ILE A 1 82 ? 16.122 3.067 -27.969 1.00 54.78 82 ILE A N 1
ATOM 659 C CA . ILE A 1 82 ? 14.849 3.459 -27.349 1.00 54.78 82 ILE A CA 1
ATOM 660 C C . ILE A 1 82 ? 14.286 4.665 -28.117 1.00 54.78 82 ILE A C 1
ATOM 662 O O . ILE A 1 82 ? 14.426 5.819 -27.707 1.00 54.78 82 ILE A O 1
ATOM 666 N N . HIS A 1 83 ? 13.668 4.408 -29.266 1.00 53.41 83 HIS A N 1
ATOM 667 C CA . HIS A 1 83 ? 12.919 5.396 -30.034 1.00 53.41 83 HIS A CA 1
ATOM 668 C C . HIS A 1 83 ? 11.436 5.032 -30.001 1.00 53.41 83 HIS A C 1
ATOM 670 O O . HIS A 1 83 ? 11.037 3.980 -30.488 1.00 53.41 83 HIS A O 1
ATOM 676 N N . GLY A 1 84 ? 10.621 5.902 -29.404 1.00 59.88 84 GLY A N 1
ATOM 677 C CA . GLY A 1 84 ? 9.173 5.729 -29.350 1.00 59.88 84 GLY A CA 1
ATOM 678 C C . GLY A 1 84 ? 8.525 6.509 -28.210 1.00 59.88 84 GLY A C 1
ATOM 679 O O . GLY A 1 84 ? 9.101 6.668 -27.130 1.00 59.88 84 GLY A O 1
ATOM 680 N N . MET A 1 85 ? 7.312 7.001 -28.456 1.00 62.31 85 MET A N 1
ATOM 681 C CA . MET A 1 85 ? 6.386 7.377 -27.387 1.00 62.31 85 MET A CA 1
ATOM 682 C C . MET A 1 85 ? 6.029 6.093 -26.605 1.00 62.31 85 MET A C 1
ATOM 684 O O . MET A 1 85 ? 5.989 5.022 -27.204 1.00 62.31 85 MET A O 1
ATOM 688 N N . ASN A 1 86 ? 5.786 6.182 -25.290 1.00 73.00 86 ASN A N 1
ATOM 689 C CA . ASN A 1 86 ? 5.359 5.065 -24.414 1.00 73.00 86 ASN A CA 1
ATOM 690 C C . ASN A 1 86 ? 6.443 4.078 -23.913 1.00 73.00 86 ASN A C 1
ATOM 692 O O . ASN A 1 86 ? 6.131 2.931 -23.607 1.00 73.00 86 ASN A O 1
ATOM 696 N N . ARG A 1 87 ? 7.704 4.508 -23.759 1.00 77.62 87 ARG A N 1
ATOM 697 C CA . ARG A 1 87 ? 8.743 3.700 -23.079 1.00 77.62 87 ARG A CA 1
ATOM 698 C C . ARG A 1 87 ? 8.455 3.517 -21.576 1.00 77.62 87 ARG A C 1
ATOM 700 O O . ARG A 1 87 ? 7.814 4.394 -20.994 1.00 77.62 87 ARG A O 1
ATOM 707 N N . PRO A 1 88 ? 8.978 2.463 -20.916 1.00 85.88 88 PRO A N 1
ATOM 708 C CA . PRO A 1 88 ? 8.856 2.311 -19.467 1.00 85.88 88 PRO A CA 1
ATOM 709 C C . PRO A 1 88 ? 9.402 3.527 -18.716 1.00 85.88 88 PRO A C 1
ATOM 711 O O . PRO A 1 88 ? 10.461 4.060 -19.053 1.00 85.88 88 PRO A O 1
ATOM 714 N N . PHE A 1 89 ? 8.687 3.951 -17.679 1.00 89.00 89 PHE A N 1
ATOM 715 C CA . PHE A 1 89 ? 9.056 5.097 -16.856 1.00 89.00 89 PHE A CA 1
ATOM 716 C C . PHE A 1 89 ? 8.728 4.840 -15.385 1.00 89.00 89 PHE A C 1
ATOM 718 O O . PHE A 1 89 ? 7.901 3.991 -15.052 1.00 89.00 89 PHE A O 1
ATOM 725 N N . LEU A 1 90 ? 9.379 5.598 -14.503 1.00 93.25 90 LEU A N 1
ATOM 726 C CA . LEU A 1 90 ? 9.058 5.622 -13.081 1.00 93.25 90 LEU A CA 1
ATOM 727 C C . LEU A 1 90 ? 8.148 6.810 -12.791 1.00 93.25 90 LEU A C 1
ATOM 729 O O . LEU A 1 90 ? 8.536 7.962 -12.979 1.00 93.25 90 LEU A O 1
ATOM 733 N N . LEU A 1 91 ? 6.937 6.523 -12.319 1.00 95.31 91 LEU A N 1
ATOM 734 C CA . LEU A 1 91 ? 6.023 7.545 -11.827 1.00 95.31 91 LEU A CA 1
ATOM 735 C C . LEU A 1 91 ? 6.342 7.842 -10.358 1.00 95.31 91 LEU A C 1
ATOM 737 O O . LEU A 1 91 ? 6.172 6.980 -9.497 1.00 95.31 91 LEU A O 1
ATOM 741 N N . LEU A 1 92 ? 6.796 9.063 -10.070 1.00 95.19 92 LEU A N 1
ATOM 742 C CA . LEU A 1 92 ? 7.159 9.490 -8.719 1.00 95.19 92 LEU A CA 1
ATOM 743 C C . LEU A 1 92 ? 6.085 10.407 -8.134 1.00 95.19 92 LEU A C 1
ATOM 745 O O . LEU A 1 92 ? 5.720 11.417 -8.730 1.00 95.19 92 LEU A O 1
ATOM 749 N N . MET A 1 93 ? 5.619 10.078 -6.930 1.00 94.12 93 MET A N 1
ATOM 750 C CA . MET A 1 93 ? 4.714 10.918 -6.147 1.00 94.12 93 MET A CA 1
ATOM 751 C C . MET A 1 93 ? 5.388 11.272 -4.821 1.00 94.12 93 MET A C 1
ATOM 753 O O . MET A 1 93 ? 5.524 10.427 -3.937 1.00 94.12 93 MET A O 1
ATOM 757 N N . ALA A 1 94 ? 5.821 12.525 -4.685 1.00 91.00 94 ALA A N 1
ATOM 758 C CA . ALA A 1 94 ? 6.519 13.024 -3.503 1.00 91.00 94 ALA A CA 1
ATOM 759 C C . ALA A 1 94 ? 5.840 14.279 -2.937 1.00 91.00 94 ALA A C 1
ATOM 761 O O . ALA A 1 94 ? 5.135 15.003 -3.639 1.00 91.00 94 ALA A O 1
ATOM 762 N N . THR A 1 95 ? 6.049 14.537 -1.643 1.00 88.38 95 THR A N 1
ATOM 763 C CA . THR A 1 95 ? 5.644 15.815 -1.041 1.00 88.38 95 THR A CA 1
ATOM 764 C C . THR A 1 95 ? 6.687 16.875 -1.412 1.00 88.38 95 THR A C 1
ATOM 766 O O . THR A 1 95 ? 7.861 16.633 -1.139 1.00 88.38 95 THR A O 1
ATOM 769 N N . PRO A 1 96 ? 6.292 18.024 -1.997 1.00 90.62 96 PRO A N 1
ATOM 770 C CA . PRO A 1 96 ? 7.225 19.110 -2.310 1.00 90.62 96 PRO A CA 1
ATOM 771 C C . PRO A 1 96 ? 7.978 19.607 -1.070 1.00 90.62 96 PRO A C 1
ATOM 773 O O . PRO A 1 96 ? 7.431 19.560 0.039 1.00 90.62 96 PRO A O 1
ATOM 776 N N . LEU A 1 97 ? 9.209 20.093 -1.253 1.00 85.88 97 LEU A N 1
ATOM 777 C CA . LEU A 1 97 ? 10.089 20.522 -0.157 1.00 85.88 97 LEU A CA 1
ATOM 778 C C . LEU A 1 97 ? 9.487 21.678 0.643 1.00 85.88 97 LEU A C 1
ATOM 780 O O . LEU A 1 97 ? 9.549 21.672 1.871 1.00 85.88 97 LEU A O 1
ATOM 784 N N . GLU A 1 98 ? 8.820 22.605 -0.037 1.00 86.19 98 GLU A N 1
ATOM 785 C CA . GLU A 1 98 ? 8.155 23.761 0.564 1.00 86.19 98 GLU A CA 1
ATOM 786 C C . GLU A 1 98 ? 7.084 23.279 1.547 1.00 86.19 98 GLU A C 1
ATOM 788 O O . GLU A 1 98 ? 7.005 23.713 2.693 1.00 86.19 98 GLU A O 1
ATOM 793 N N . ARG A 1 99 ? 6.297 22.276 1.139 1.00 81.19 99 ARG A N 1
ATOM 794 C CA . ARG A 1 99 ? 5.292 21.669 2.013 1.00 81.19 99 ARG A CA 1
ATOM 795 C C . ARG A 1 99 ? 5.943 20.847 3.126 1.00 81.19 99 ARG A C 1
ATOM 797 O O . ARG A 1 99 ? 5.414 20.838 4.228 1.00 81.19 99 ARG A O 1
ATOM 804 N N . ALA A 1 100 ? 7.058 20.163 2.866 1.00 78.06 100 ALA A N 1
ATOM 805 C CA . ALA A 1 100 ? 7.784 19.371 3.861 1.00 78.06 100 ALA A CA 1
ATOM 806 C C . ALA A 1 100 ? 8.319 20.219 5.026 1.00 78.06 100 ALA A C 1
ATOM 808 O O . ALA A 1 100 ? 8.173 19.820 6.179 1.00 78.06 100 ALA A O 1
ATOM 809 N N . GLN A 1 101 ? 8.859 21.402 4.740 1.00 75.69 101 GLN A N 1
ATOM 810 C CA . GLN A 1 101 ? 9.376 22.330 5.752 1.00 75.69 101 GLN A CA 1
ATOM 811 C C . GLN A 1 101 ? 8.259 22.919 6.626 1.00 75.69 101 GLN A C 1
ATOM 813 O O . GLN A 1 101 ? 8.428 23.090 7.825 1.00 75.69 101 GLN A O 1
ATOM 818 N N . HIS A 1 102 ? 7.065 23.152 6.080 1.00 70.25 102 HIS A N 1
ATOM 819 C CA .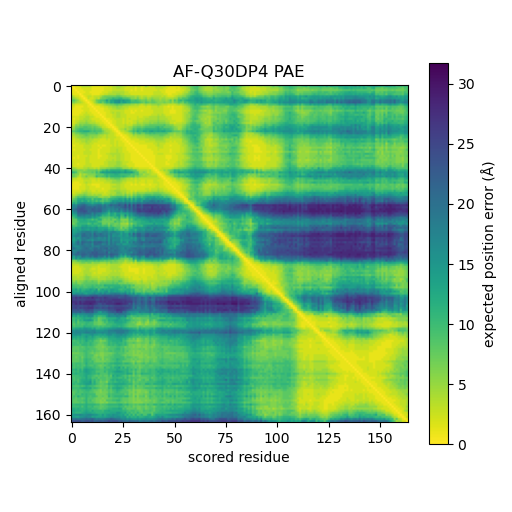 HIS A 1 102 ? 5.920 23.597 6.886 1.00 70.25 102 HIS A CA 1
ATOM 820 C C . HIS A 1 102 ? 5.224 22.464 7.670 1.00 70.25 102 HIS A C 1
ATOM 822 O O . HIS A 1 102 ? 4.345 22.730 8.487 1.00 70.25 102 HIS A O 1
ATOM 828 N N . LEU A 1 103 ? 5.619 21.200 7.473 1.00 60.72 103 LEU A N 1
ATOM 829 C CA . LEU A 1 103 ? 5.081 20.030 8.184 1.00 60.72 103 LEU A CA 1
ATOM 830 C C . LEU A 1 103 ? 5.832 19.699 9.485 1.00 60.72 103 LEU A C 1
ATOM 832 O O . LEU A 1 103 ? 5.678 18.597 10.008 1.00 60.72 103 LEU A O 1
ATOM 836 N N . HIS A 1 104 ? 6.624 20.627 10.035 1.00 51.25 104 HIS A N 1
ATOM 837 C CA . HIS A 1 104 ? 7.236 20.459 11.363 1.00 51.25 104 HIS A CA 1
ATOM 838 C C . HIS A 1 104 ? 6.203 20.307 12.497 1.00 51.25 104 HIS A C 1
ATOM 840 O O . HIS A 1 104 ? 6.545 19.815 13.570 1.00 51.25 104 HIS A O 1
ATOM 846 N N . SER A 1 105 ? 4.930 20.636 12.254 1.00 52.00 105 SER A N 1
ATOM 847 C CA . SER A 1 105 ? 3.825 20.060 13.021 1.00 52.00 105 SER A CA 1
ATOM 848 C C . SER A 1 105 ? 3.606 18.634 12.528 1.00 52.00 105 SER A C 1
ATOM 850 O O . SER A 1 105 ? 3.125 18.440 11.407 1.00 52.00 105 SER A O 1
ATOM 852 N N . SER A 1 106 ? 4.014 17.655 13.349 1.00 52.88 106 SER A N 1
ATOM 853 C CA . SER A 1 106 ? 3.734 16.228 13.162 1.00 52.88 106 SER A CA 1
ATOM 854 C C . SER A 1 106 ? 2.340 16.088 12.581 1.00 52.88 106 SER A C 1
ATOM 856 O O . SER A 1 106 ? 1.352 16.367 13.259 1.00 52.88 106 SER A O 1
ATOM 858 N N . ARG A 1 107 ? 2.269 15.752 11.290 1.00 54.50 107 ARG A N 1
ATOM 859 C CA . ARG A 1 107 ? 1.005 15.594 10.586 1.00 54.50 107 ARG A CA 1
ATOM 860 C C . ARG A 1 107 ? 0.266 14.499 11.348 1.00 54.50 107 ARG A C 1
ATOM 862 O O . ARG A 1 107 ? 0.610 13.327 11.193 1.00 54.50 107 ARG A O 1
ATOM 869 N N . HIS A 1 108 ? -0.662 14.897 12.222 1.00 54.53 108 HIS A N 1
ATOM 870 C CA . HIS A 1 108 ? -1.349 13.981 13.121 1.00 54.53 108 HIS A CA 1
ATOM 871 C C . HIS A 1 108 ? -1.936 12.880 12.244 1.00 54.53 108 HIS A C 1
ATOM 873 O O . HIS A 1 108 ? -2.506 13.160 11.179 1.00 54.53 108 HIS A O 1
ATOM 879 N N . ARG A 1 109 ? -1.598 11.630 12.566 1.00 57.09 109 ARG A N 1
ATOM 880 C CA . ARG A 1 109 ? -1.840 10.486 11.686 1.00 57.09 109 ARG A CA 1
ATOM 881 C C . ARG A 1 109 ? -3.333 10.500 11.359 1.00 57.09 109 ARG A C 1
ATOM 883 O O . ARG A 1 109 ? -4.149 10.330 12.249 1.00 57.09 109 ARG A O 1
ATOM 890 N N . ARG A 1 110 ? -3.710 10.724 10.094 1.00 59.31 110 ARG A N 1
ATOM 891 C CA . ARG A 1 110 ? -5.138 10.860 9.725 1.00 59.31 110 ARG A CA 1
ATOM 892 C C . ARG A 1 110 ? -5.949 9.597 10.033 1.00 59.31 110 ARG A C 1
ATOM 894 O O . ARG A 1 110 ? -7.161 9.667 10.166 1.00 59.31 110 ARG A O 1
ATOM 901 N N . ALA A 1 111 ? -5.262 8.459 10.121 1.00 67.56 111 ALA A N 1
ATOM 902 C CA . ALA A 1 111 ? -5.784 7.219 10.661 1.00 67.56 111 ALA A CA 1
ATOM 903 C C . ALA A 1 111 ? -5.037 6.922 11.965 1.00 67.56 111 ALA A C 1
ATOM 905 O O . ALA A 1 111 ? -3.884 6.477 11.942 1.00 67.56 111 ALA A O 1
ATOM 906 N N . LEU A 1 112 ? -5.683 7.235 13.084 1.00 79.94 112 LEU A N 1
ATOM 907 C CA . LEU A 1 112 ? -5.211 6.858 14.408 1.00 79.94 112 LEU A CA 1
ATOM 908 C C . LEU A 1 112 ? -5.612 5.415 14.669 1.00 79.94 112 LEU A C 1
ATOM 910 O O . LEU A 1 112 ? -6.742 5.014 14.397 1.00 79.94 112 LEU A O 1
ATOM 914 N N . ASP A 1 113 ? -4.656 4.632 15.149 1.00 84.12 113 ASP A N 1
ATOM 915 C CA . ASP A 1 113 ? -4.895 3.251 15.526 1.00 84.12 113 ASP A CA 1
ATOM 916 C C . ASP A 1 113 ? -5.426 3.168 16.963 1.00 84.12 113 ASP A C 1
ATOM 918 O O . ASP A 1 113 ? -5.492 4.151 17.710 1.00 84.12 113 ASP A O 1
ATOM 922 N N . THR A 1 114 ? -5.807 1.957 17.362 1.00 88.38 114 THR A N 1
ATOM 923 C CA . THR A 1 114 ? -6.229 1.664 18.733 1.00 88.38 114 THR A CA 1
ATOM 924 C C . THR A 1 114 ? -5.138 2.009 19.746 1.00 88.38 114 THR A C 1
ATOM 926 O O . THR A 1 114 ? -5.456 2.471 20.834 1.00 88.38 114 THR A O 1
ATOM 929 N N . ASN A 1 115 ? -3.857 1.853 19.395 1.00 87.12 115 ASN A N 1
ATOM 930 C CA . ASN A 1 115 ? -2.746 2.158 20.299 1.00 87.12 115 ASN A CA 1
ATOM 931 C C . ASN A 1 115 ? -2.718 3.644 20.671 1.00 87.12 115 ASN A C 1
ATOM 933 O O . ASN A 1 115 ? 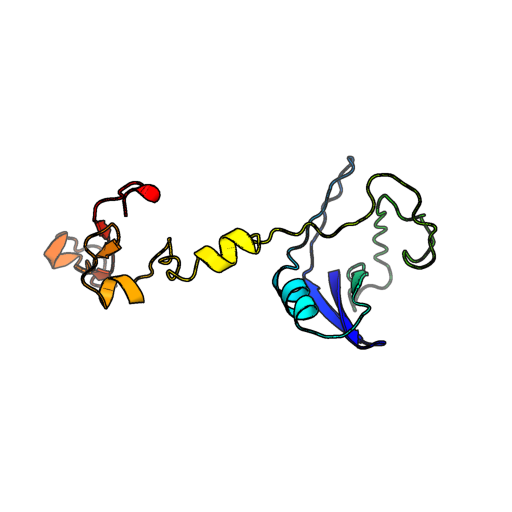-2.561 3.989 21.843 1.00 87.12 115 ASN A O 1
ATOM 937 N N . TYR A 1 116 ? -2.915 4.527 19.691 1.00 87.94 116 TYR A N 1
ATOM 938 C CA . TYR A 1 116 ? -3.007 5.957 19.948 1.00 87.94 116 TYR A CA 1
ATOM 939 C C . TYR A 1 116 ? -4.292 6.312 20.702 1.00 87.94 116 TYR A C 1
ATOM 941 O O . TYR A 1 116 ? -4.234 6.906 21.775 1.00 87.94 116 TYR A O 1
ATOM 949 N N . CYS A 1 117 ? -5.456 5.916 20.179 1.00 90.25 117 CYS A N 1
ATOM 950 C CA . CYS A 1 117 ? -6.739 6.354 20.736 1.00 90.25 117 CYS A CA 1
ATOM 951 C C . CYS A 1 117 ? -7.040 5.787 22.132 1.00 90.25 117 CYS A C 1
ATOM 953 O O . CYS A 1 117 ? -7.887 6.328 22.838 1.00 90.25 117 CYS A O 1
ATOM 955 N N . PHE A 1 118 ? -6.402 4.678 22.521 1.00 91.12 118 PHE A N 1
ATOM 956 C CA . PHE A 1 118 ? -6.594 4.070 23.840 1.00 91.12 118 PHE A CA 1
ATOM 957 C C . PHE A 1 118 ? -5.577 4.556 24.874 1.00 91.12 118 PHE A C 1
ATOM 959 O O . PHE A 1 118 ? -5.819 4.401 26.068 1.00 91.12 118 PHE A O 1
ATOM 966 N N . SER A 1 119 ? -4.457 5.142 24.439 1.00 88.12 119 SER A N 1
ATOM 967 C CA . SER A 1 119 ? -3.465 5.734 25.343 1.00 88.12 119 SER A CA 1
ATOM 968 C C . SER A 1 119 ? -3.730 7.211 25.635 1.00 88.12 119 SER A C 1
ATOM 970 O O . SER A 1 119 ? -3.310 7.701 26.682 1.00 88.12 119 SER A O 1
ATOM 972 N N . SER A 1 120 ? -4.437 7.921 24.750 1.00 82.12 120 SER A N 1
ATOM 973 C CA . SER A 1 120 ? -4.740 9.345 24.898 1.00 82.12 120 SER A CA 1
ATOM 974 C C . SER A 1 120 ? -6.242 9.626 24.985 1.00 82.12 120 SER A C 1
ATOM 976 O O . SER A 1 120 ? -7.074 8.998 24.329 1.00 82.12 120 SER A O 1
ATOM 978 N N . THR A 1 121 ? -6.616 10.625 25.783 1.00 83.25 121 THR A N 1
ATOM 979 C CA . THR A 1 121 ? -7.981 11.164 25.812 1.00 83.25 121 THR A CA 1
ATOM 980 C C . THR A 1 121 ? -8.177 12.169 24.675 1.00 83.25 121 THR A C 1
ATOM 982 O O . THR A 1 121 ? -8.286 13.375 24.887 1.00 83.25 121 THR A O 1
ATOM 985 N N . GLU A 1 122 ? -8.222 11.665 23.440 1.00 86.19 122 GLU A N 1
ATOM 986 C CA . GLU A 1 122 ? -8.474 12.487 22.249 1.00 86.19 122 GLU A CA 1
ATOM 987 C C . GLU A 1 122 ? -9.899 13.061 22.290 1.00 86.19 122 GLU A C 1
ATOM 989 O O . GLU A 1 122 ? -10.836 12.341 22.642 1.00 86.19 122 GLU A O 1
ATOM 994 N N . LYS A 1 123 ? -10.085 14.341 21.947 1.00 87.06 123 LYS A N 1
ATOM 995 C CA . LYS A 1 123 ? -11.420 14.971 21.886 1.00 87.06 123 LYS A CA 1
ATOM 996 C C . LYS A 1 123 ? -12.031 14.881 20.496 1.00 87.06 123 LYS A C 1
ATOM 998 O O . LYS A 1 123 ? -13.253 14.831 20.389 1.00 87.06 123 LYS A O 1
ATOM 1003 N N . ASN A 1 124 ? -11.196 14.855 19.460 1.00 89.00 124 ASN A N 1
ATOM 1004 C CA . ASN A 1 124 ? -11.623 14.696 18.076 1.00 89.00 124 ASN A CA 1
ATOM 1005 C C . ASN A 1 124 ? -12.041 13.246 17.778 1.00 89.00 124 ASN A C 1
ATOM 1007 O O . ASN A 1 124 ? -12.013 12.373 18.652 1.00 89.00 124 ASN A O 1
ATOM 1011 N N . CYS A 1 125 ? -12.471 12.990 16.541 1.00 90.75 125 CYS A N 1
ATOM 1012 C CA . CYS A 1 125 ? -12.820 11.650 16.076 1.00 90.75 125 CYS A CA 1
ATOM 1013 C C . CYS A 1 125 ? -11.680 10.644 16.321 1.00 90.75 125 CYS A C 1
ATOM 1015 O O . CYS A 1 125 ? -10.598 10.755 15.748 1.00 90.75 125 CYS A O 1
ATOM 1017 N N . CYS A 1 126 ? -11.948 9.657 17.179 1.00 92.69 126 CYS A N 1
ATOM 1018 C CA . CYS A 1 126 ? -11.039 8.562 17.520 1.00 92.69 126 CYS A CA 1
ATOM 1019 C C . CYS A 1 126 ? -11.847 7.283 17.781 1.00 92.69 126 CYS A C 1
ATOM 1021 O O . CYS A 1 126 ? -13.054 7.336 18.050 1.00 92.69 126 CYS A O 1
ATOM 1023 N N . VAL A 1 127 ? -11.176 6.130 17.756 1.00 93.75 127 VAL A N 1
ATOM 1024 C CA . VAL A 1 127 ? -11.775 4.863 18.188 1.00 93.75 127 VAL A CA 1
ATOM 1025 C C . VAL A 1 127 ? -11.900 4.818 19.715 1.00 93.75 127 VAL A C 1
ATOM 1027 O O . VAL A 1 127 ? -10.980 5.189 20.440 1.00 93.75 127 VAL A O 1
ATOM 1030 N N . ARG A 1 128 ? -13.045 4.361 20.221 1.00 93.94 128 ARG A N 1
ATOM 1031 C CA . ARG A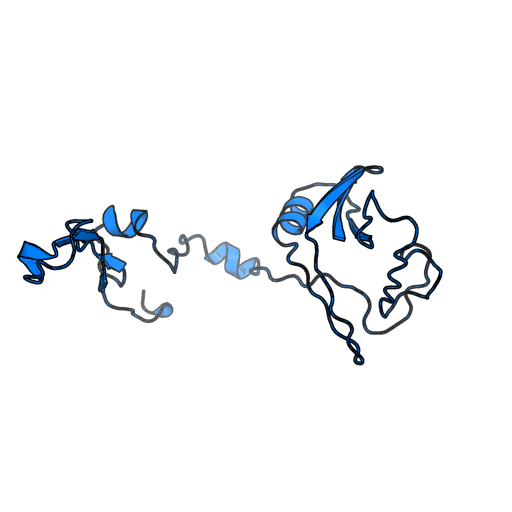 1 128 ? -13.339 4.177 21.647 1.00 93.94 128 ARG A CA 1
ATOM 1032 C C . ARG A 1 128 ? -13.489 2.702 21.969 1.00 93.94 128 ARG A C 1
ATOM 1034 O O . ARG A 1 128 ? -14.035 1.940 21.170 1.00 93.94 128 ARG A O 1
ATOM 1041 N N . GLN A 1 129 ? -12.995 2.316 23.142 1.00 94.75 129 GLN A N 1
ATOM 1042 C CA . GLN A 1 129 ? -13.074 0.940 23.614 1.00 94.75 129 GLN A CA 1
ATOM 1043 C C . GLN A 1 129 ? -14.521 0.569 23.930 1.00 94.75 129 GLN A C 1
ATOM 1045 O O . GLN A 1 129 ? -15.186 1.245 24.712 1.00 94.75 129 GLN A O 1
ATOM 1050 N N . LEU A 1 130 ? -14.982 -0.530 23.338 1.00 96.31 130 LEU A N 1
ATOM 1051 C CA . LEU A 1 130 ? -16.257 -1.156 23.671 1.00 96.31 130 LEU A CA 1
ATOM 1052 C C . LEU A 1 130 ? -16.083 -2.666 23.597 1.00 96.31 130 LEU A C 1
ATOM 1054 O O . LEU A 1 130 ? -15.850 -3.217 22.520 1.00 96.31 130 LEU A O 1
ATOM 1058 N N . TYR A 1 131 ? -16.181 -3.315 24.750 1.00 97.69 131 TYR A N 1
ATOM 1059 C CA . TYR A 1 131 ? -16.312 -4.761 24.834 1.00 97.69 131 TYR A CA 1
ATOM 1060 C C . TYR A 1 131 ? -17.797 -5.107 24.880 1.00 97.69 131 TYR A C 1
ATOM 1062 O O . TYR A 1 131 ? -18.526 -4.502 25.661 1.00 97.69 131 TYR A O 1
ATOM 1070 N N . ILE A 1 132 ? -18.221 -6.048 24.041 1.00 98.19 132 ILE A N 1
ATOM 1071 C CA . ILE A 1 132 ? -19.589 -6.564 24.028 1.00 98.19 132 ILE A CA 1
ATOM 1072 C C . ILE A 1 132 ? -19.546 -7.992 24.544 1.00 98.19 132 ILE A C 1
ATOM 1074 O O . ILE A 1 132 ? -18.954 -8.867 23.909 1.00 98.19 132 ILE A O 1
ATOM 1078 N N . ASP A 1 133 ? -20.195 -8.224 25.675 1.00 98.00 133 ASP A N 1
ATOM 1079 C CA . ASP A 1 133 ? -20.481 -9.547 26.208 1.00 98.00 133 ASP A CA 1
ATOM 1080 C C . ASP A 1 133 ? -21.830 -10.027 25.654 1.00 98.00 133 ASP A C 1
ATOM 1082 O O . ASP A 1 133 ? -22.875 -9.394 25.843 1.00 98.00 133 ASP A O 1
ATOM 1086 N N . PHE A 1 134 ? -21.824 -11.170 24.965 1.00 98.12 134 PHE A N 1
ATOM 1087 C CA . PHE A 1 134 ? -23.020 -11.686 24.300 1.00 98.12 134 PHE A CA 1
ATOM 1088 C C . PHE A 1 134 ? -24.160 -11.966 25.276 1.00 98.12 134 PHE A C 1
ATOM 1090 O O . PHE A 1 134 ? -25.325 -11.793 24.922 1.00 98.12 134 PHE A O 1
ATOM 1097 N N . ARG A 1 135 ? -23.849 -12.383 26.505 1.00 96.69 135 ARG A N 1
ATOM 1098 C CA . ARG A 1 135 ? -24.855 -12.710 27.516 1.00 96.69 135 ARG A CA 1
ATOM 1099 C C . ARG A 1 135 ? -25.335 -11.460 28.234 1.00 96.69 135 ARG A C 1
ATOM 1101 O O . ARG A 1 135 ? -26.542 -11.304 28.400 1.00 96.69 135 ARG A O 1
ATOM 1108 N N . LYS A 1 136 ? -24.410 -10.611 28.678 1.00 97.56 136 LYS A N 1
ATOM 1109 C CA . LYS A 1 136 ? -24.718 -9.440 29.509 1.00 97.56 136 LYS A CA 1
ATOM 1110 C C . LYS A 1 136 ? -25.322 -8.295 28.701 1.00 97.56 136 LYS A C 1
ATOM 1112 O O . LYS A 1 136 ? -26.305 -7.714 29.150 1.00 97.56 136 LYS A O 1
ATOM 1117 N N . ASP A 1 137 ? -24.765 -7.999 27.530 1.00 97.19 137 ASP A N 1
ATOM 1118 C CA . ASP A 1 137 ? -25.126 -6.796 26.773 1.00 97.19 137 ASP A CA 1
ATOM 1119 C C . ASP A 1 137 ? -26.195 -7.081 25.706 1.00 97.19 137 ASP A C 1
ATOM 1121 O O . ASP A 1 137 ? -27.014 -6.216 25.406 1.00 97.19 137 ASP A O 1
ATOM 1125 N N . LEU A 1 138 ? -26.222 -8.303 25.154 1.00 96.56 138 LEU A N 1
ATOM 1126 C CA . LEU A 1 138 ? -27.150 -8.697 24.079 1.00 96.56 138 LEU A CA 1
ATOM 1127 C C . LEU A 1 138 ? -28.172 -9.772 24.484 1.00 96.56 138 LEU A C 1
ATOM 1129 O O . LEU A 1 138 ? -29.112 -10.040 23.736 1.00 96.56 138 LEU A O 1
ATOM 1133 N N . GLY A 1 139 ? -28.005 -10.422 25.641 1.00 97.12 139 GLY A N 1
ATOM 1134 C CA . GLY A 1 139 ? -28.886 -11.511 26.085 1.00 97.12 139 GLY A CA 1
ATOM 1135 C C . GLY A 1 139 ? -28.810 -12.782 25.226 1.00 97.12 139 GLY A C 1
ATOM 1136 O O . GLY A 1 139 ? -29.654 -13.674 25.348 1.00 97.12 139 GLY A O 1
ATOM 1137 N N . TRP A 1 140 ? -27.815 -12.896 24.349 1.00 97.44 140 TRP A N 1
ATOM 1138 C CA . TRP A 1 140 ? -27.641 -14.027 23.448 1.00 97.44 140 TRP A CA 1
ATOM 1139 C C . TRP A 1 140 ? -27.061 -15.234 24.185 1.00 97.44 140 TRP A C 1
ATOM 1141 O O . TRP A 1 140 ? -26.082 -15.149 24.926 1.00 97.44 140 TRP A O 1
ATOM 1151 N N . LYS A 1 141 ? -27.673 -16.399 23.956 1.00 96.38 141 LYS A N 1
ATOM 1152 C CA . LYS A 1 141 ? -27.245 -17.684 24.535 1.00 96.38 141 LYS A CA 1
ATOM 1153 C C . LYS A 1 141 ? -26.796 -18.706 23.489 1.00 96.38 141 LYS A C 1
ATOM 1155 O O . LYS A 1 141 ? -26.337 -19.775 23.874 1.00 96.38 141 LYS A O 1
ATOM 1160 N N . TRP A 1 142 ? -26.933 -18.374 22.204 1.00 97.31 142 TRP A N 1
ATOM 1161 C CA . TRP A 1 142 ? -26.633 -19.260 21.077 1.00 97.31 142 TRP A CA 1
ATOM 1162 C C . TRP A 1 142 ? -25.156 -19.228 20.652 1.00 97.31 142 TRP A C 1
ATOM 1164 O O . TRP A 1 142 ? -24.698 -20.146 19.981 1.00 97.31 142 TRP A O 1
ATOM 1174 N N . ILE A 1 143 ? -24.392 -18.210 21.067 1.00 96.69 143 ILE A N 1
ATOM 1175 C CA . ILE A 1 143 ? -22.941 -18.166 20.852 1.00 96.69 143 ILE A CA 1
ATOM 1176 C C . ILE A 1 143 ? -22.251 -18.870 22.020 1.00 96.69 143 ILE A C 1
ATOM 1178 O O . ILE A 1 143 ? -22.362 -18.448 23.175 1.00 96.69 143 ILE A O 1
ATOM 1182 N N . HIS A 1 144 ? -21.559 -19.967 21.713 1.00 96.06 144 HIS A N 1
ATOM 1183 C CA . HIS A 1 144 ? -20.865 -20.783 22.707 1.00 96.06 144 HIS A CA 1
ATOM 1184 C C . HIS A 1 144 ? -19.492 -20.203 23.069 1.00 96.06 144 HIS A C 1
ATOM 1186 O O . HIS A 1 144 ? -19.212 -20.046 24.257 1.00 96.06 144 HIS A O 1
ATOM 1192 N N . GLU A 1 145 ? -18.681 -19.836 22.073 1.00 94.69 145 GLU A N 1
ATOM 1193 C CA . GLU A 1 145 ? -17.410 -19.119 22.223 1.00 94.69 145 GLU A CA 1
ATOM 1194 C C . GLU A 1 145 ? -17.204 -18.157 21.035 1.00 94.69 145 GLU A C 1
ATOM 1196 O O . GLU A 1 145 ? -17.597 -18.502 19.916 1.00 94.69 145 GLU A O 1
ATOM 1201 N N . PRO A 1 146 ? -16.589 -16.977 21.240 1.00 96.94 146 PRO A N 1
ATOM 1202 C CA . PRO A 1 146 ? -16.155 -16.422 22.527 1.00 96.94 146 PRO A CA 1
ATOM 1203 C C . PRO A 1 146 ? -17.346 -15.937 23.379 1.00 96.94 146 PRO A C 1
ATOM 1205 O O . PRO A 1 146 ? -18.469 -15.853 22.888 1.00 96.94 146 PRO A O 1
ATOM 1208 N N . LYS A 1 147 ? -17.132 -15.591 24.657 1.00 97.38 147 LYS A N 1
ATOM 1209 C CA . LYS A 1 147 ? -18.175 -14.953 25.503 1.00 97.38 147 LYS A CA 1
ATOM 1210 C C . LYS A 1 147 ? -18.469 -13.498 25.131 1.00 97.38 147 LYS A C 1
ATOM 1212 O O . LYS A 1 147 ? -19.545 -12.989 25.432 1.00 97.38 147 LYS A O 1
ATOM 1217 N N . GLY A 1 148 ? -17.534 -12.858 24.446 1.00 97.50 148 GLY A N 1
ATOM 1218 C CA . GLY A 1 148 ? -17.635 -11.483 23.994 1.00 97.50 148 GLY A CA 1
ATOM 1219 C C . GLY A 1 148 ? -16.404 -11.077 23.198 1.00 97.50 148 GLY A C 1
ATOM 1220 O O . GLY A 1 148 ? -15.439 -11.841 23.094 1.00 97.50 148 GLY A O 1
ATOM 1221 N N . TYR A 1 149 ? -16.431 -9.878 22.628 1.00 97.88 149 TYR A N 1
ATOM 1222 C CA . TYR A 1 149 ? -15.333 -9.349 21.820 1.00 97.88 149 TYR A CA 1
ATOM 1223 C C . TYR A 1 149 ? -15.246 -7.820 21.901 1.00 97.88 149 TYR A C 1
ATOM 1225 O O . TYR A 1 149 ? -16.210 -7.135 22.242 1.00 97.88 149 TYR A O 1
ATOM 1233 N N . HIS A 1 150 ? -14.073 -7.273 21.569 1.00 97.25 150 HIS A N 1
ATOM 1234 C CA . HIS A 1 150 ? -13.874 -5.830 21.442 1.00 97.25 150 HIS A CA 1
ATOM 1235 C C . HIS A 1 150 ? -14.420 -5.341 20.099 1.00 97.25 150 HIS A C 1
ATOM 1237 O O . HIS A 1 150 ? -13.718 -5.376 19.090 1.00 97.25 150 HIS A O 1
ATOM 1243 N N . ALA A 1 151 ? -15.675 -4.894 20.093 1.00 96.88 151 ALA A N 1
ATOM 1244 C CA . ALA A 1 151 ? -16.296 -4.299 18.915 1.00 96.88 151 ALA A CA 1
ATOM 1245 C C . ALA A 1 151 ? -15.704 -2.918 18.614 1.00 96.88 151 ALA A C 1
ATOM 1247 O O . ALA A 1 151 ? -15.405 -2.617 17.460 1.00 96.88 151 ALA A O 1
ATOM 1248 N N . ASN A 1 152 ? -15.475 -2.118 19.666 1.00 95.94 152 ASN A N 1
ATOM 1249 C CA . ASN A 1 152 ? -15.085 -0.709 19.579 1.00 95.94 152 ASN A CA 1
ATOM 1250 C C . ASN A 1 152 ? -16.056 0.125 18.715 1.00 95.94 152 ASN A C 1
ATOM 1252 O O . ASN A 1 152 ? -16.976 -0.389 18.084 1.00 95.94 152 ASN A O 1
ATOM 1256 N N . PHE A 1 153 ? -15.900 1.444 18.711 1.00 95.44 153 PHE A N 1
ATOM 1257 C CA . PHE A 1 153 ? -16.674 2.322 17.825 1.00 95.44 153 PHE A CA 1
ATOM 1258 C C . PHE A 1 153 ? -15.960 3.658 17.621 1.00 95.44 153 PHE A C 1
ATOM 1260 O O . PHE A 1 153 ? -15.141 4.058 18.446 1.00 95.44 153 PHE A O 1
ATOM 1267 N N . CYS A 1 154 ? -16.251 4.360 16.528 1.00 95.12 154 CYS A N 1
ATOM 1268 C CA . CYS A 1 154 ? -15.694 5.690 16.273 1.00 95.12 154 CYS A CA 1
ATOM 1269 C C . CYS A 1 154 ? -16.592 6.765 16.893 1.00 95.12 154 CYS A C 1
ATOM 1271 O O . CYS A 1 154 ? -17.797 6.779 16.640 1.00 95.12 154 CYS A O 1
ATOM 1273 N N . LEU A 1 155 ? -16.012 7.677 17.679 1.00 94.62 155 LEU A N 1
ATOM 1274 C CA . LEU A 1 155 ? -16.740 8.802 18.270 1.00 94.62 155 LEU A CA 1
ATOM 1275 C C . LEU A 1 155 ? -15.853 10.047 18.397 1.00 94.62 155 LEU A C 1
ATOM 1277 O O . LEU A 1 155 ? -14.760 9.995 18.968 1.00 94.62 155 LEU A O 1
ATOM 1281 N N . GLY A 1 156 ? -16.382 11.176 17.926 1.00 93.19 156 GLY A N 1
ATOM 1282 C CA . GLY A 1 156 ? -15.814 12.516 18.070 1.00 93.19 156 GLY A CA 1
ATOM 1283 C C . GLY A 1 156 ? -16.092 13.388 16.837 1.00 93.19 156 GLY A C 1
ATOM 1284 O O . GLY A 1 156 ? -16.477 12.862 15.791 1.00 93.19 156 GLY A O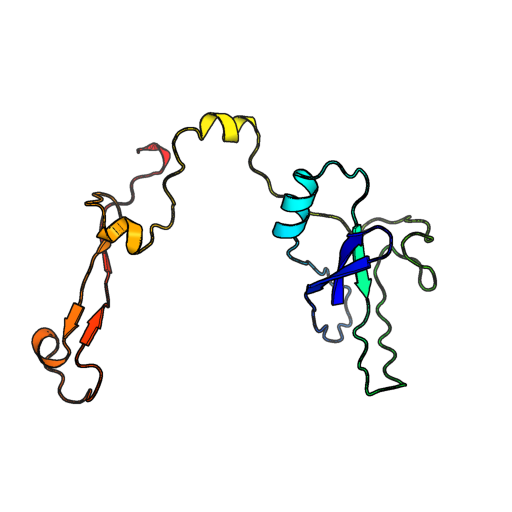 1
ATOM 1285 N N . PRO A 1 157 ? -15.929 14.716 16.939 1.00 92.81 157 PRO A N 1
ATOM 1286 C CA . PRO A 1 157 ? -16.103 15.626 15.816 1.00 92.81 157 PRO A CA 1
ATOM 1287 C C . PRO A 1 157 ? -14.962 15.500 14.793 1.00 92.81 157 PRO A C 1
ATOM 1289 O O . PRO A 1 157 ? -13.813 15.228 15.147 1.00 92.81 157 PRO A O 1
ATOM 1292 N N . CYS A 1 158 ? -15.290 15.757 13.524 1.00 90.94 158 CYS A N 1
ATOM 1293 C CA . CYS A 1 158 ? -14.344 15.878 12.412 1.00 90.94 158 CYS A CA 1
ATOM 1294 C C . CYS A 1 158 ? -14.378 17.317 11.869 1.00 90.94 158 CYS A C 1
ATOM 1296 O O . CYS A 1 158 ? -15.018 17.555 10.840 1.00 90.94 158 CYS A O 1
ATOM 1298 N N . PRO A 1 159 ? -13.764 18.297 12.558 1.00 88.31 159 PRO A N 1
ATOM 1299 C CA . PRO A 1 159 ? -13.646 19.644 12.012 1.00 88.31 159 PRO A CA 1
ATOM 1300 C C . PRO A 1 159 ? -12.819 19.627 10.717 1.00 88.31 159 PRO A C 1
ATOM 1302 O O . PRO A 1 159 ? -12.042 18.703 10.459 1.00 88.31 159 PRO A O 1
ATOM 1305 N N . TYR A 1 160 ? -12.981 20.654 9.882 1.00 83.81 160 TYR A N 1
ATOM 1306 C CA . TYR A 1 160 ? -12.174 20.788 8.673 1.00 83.81 160 TYR A CA 1
ATOM 1307 C C . TYR A 1 160 ? -10.682 20.869 9.029 1.00 83.81 160 TYR A C 1
ATOM 1309 O O . TYR A 1 160 ? -10.307 21.460 10.040 1.00 83.81 160 TYR A O 1
ATOM 1317 N N . ILE A 1 161 ? -9.812 20.321 8.175 1.00 78.25 161 ILE A N 1
ATOM 1318 C CA . ILE A 1 161 ? -8.360 20.249 8.437 1.00 78.25 161 ILE A CA 1
ATOM 1319 C C . ILE A 1 161 ? -7.743 21.639 8.671 1.00 78.25 161 ILE A C 1
ATOM 1321 O O . ILE A 1 161 ? -6.784 21.763 9.419 1.00 78.25 161 ILE A O 1
ATOM 1325 N N . TRP A 1 162 ? -8.298 22.684 8.058 1.00 76.75 162 TRP A N 1
ATOM 1326 C CA . TRP A 1 162 ? -7.860 24.075 8.227 1.00 76.75 162 TRP A CA 1
ATOM 1327 C C . TRP A 1 162 ? -8.477 24.792 9.441 1.00 76.75 162 TRP A C 1
ATOM 1329 O O . TRP A 1 162 ? -8.228 25.976 9.631 1.00 76.75 162 TRP A O 1
ATOM 1339 N N . SER A 1 163 ? -9.324 24.114 10.216 1.00 73.44 163 SER A N 1
ATOM 1340 C CA . SER A 1 163 ? -9.972 24.656 11.423 1.00 73.44 163 SER A CA 1
ATOM 1341 C C . SER A 1 163 ? -9.422 24.072 12.730 1.00 73.44 163 SER A C 1
ATOM 1343 O O . SER A 1 163 ? -9.978 24.347 13.792 1.00 73.44 163 SER A O 1
ATOM 1345 N N . LEU A 1 164 ? -8.362 23.261 12.635 1.00 58.22 164 LEU A N 1
ATOM 1346 C CA . LEU A 1 164 ? -7.630 22.644 13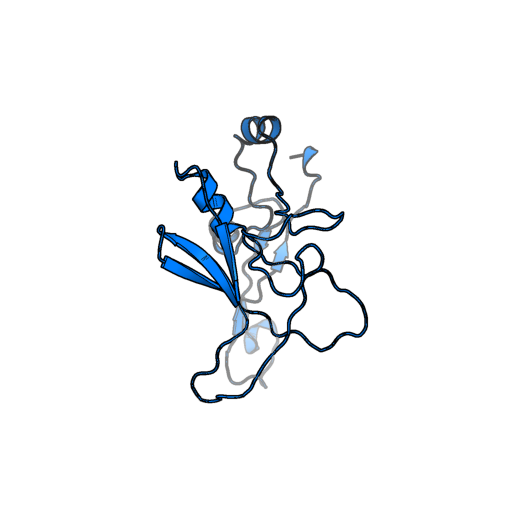.745 1.00 58.22 164 LEU A CA 1
ATOM 1347 C C . LEU A 1 164 ? -6.345 23.410 14.063 1.00 58.22 164 LEU A C 1
ATOM 1349 O O . LEU A 1 164 ? -5.694 23.877 13.101 1.00 58.22 164 LEU A O 1
#

Foldseek 3Di:
DKWWDPDPPDTHDDDDDDDDDDPDDDDDDDPCVVVVVVVVVDPDPDIDMDDDDDDDPPDPDPDDDDDDPQADPPDDRVPGDRDDDPDDDDDDDDDDPVVVVVVPPPPPPPDDDCVVVVVDPDQAWDWDWDKDQCCVRVVDDPDPPDRIDTPIDIDHHDDDPVVD

Organism: Ovis aries (NCBI:txid9940)

Mean predicted aligned error: 10.82 Å